Protein AF-Q1ASI1-F1 (afdb_monomer_lite)

Organism: Rubrobacter xylanophilus (strain DSM 9941 / JCM 11954 / NBRC 16129 / PRD-1) (NCBI:txid266117)

pLDDT: mean 95.16, std 8.86, range [39.97, 98.56]

Radius of gyration: 14.05 Å; chains: 1; bounding box: 28×22×42 Å

Foldseek 3Di:
DAFDPCLVVLLVLLLVLLVVLVVCLVDPVSLPPPVNLVVSQVSNVCSQVPSVVVNVVCVVVVRHDPVSNVSNLVSLVSLVVSVVSCVVSVHDHRPDDSDDDD

Secondary structure (DSSP, 8-state):
---STTHHHHHHHHHHHHHHHHHHHH-TTGGG-HHHHHHHHHHHHHIIIIIIHHHHHHHHTT-S-HHHHHHHHHHHHHHHHHHHHHHHTTPPPPSS--SPP-

Structure (mmCIF, N/CA/C/O backbone):
data_AF-Q1ASI1-F1
#
_entry.id   AF-Q1ASI1-F1
#
loop_
_atom_site.group_PDB
_atom_site.id
_atom_site.type_symbol
_atom_site.label_atom_id
_atom_site.label_alt_id
_atom_site.label_comp_id
_atom_site.label_asym_id
_atom_site.label_entity_id
_atom_site.label_seq_id
_atom_site.pdbx_PDB_ins_code
_atom_site.Cartn_x
_atom_site.Cartn_y
_atom_site.Cartn_z
_atom_site.occupancy
_atom_site.B_iso_or_equiv
_atom_site.auth_seq_id
_atom_site.auth_comp_id
_atom_site.auth_asym_id
_atom_site.auth_atom_id
_atom_site.pdbx_PDB_model_num
ATOM 1 N N . MET A 1 1 ? 15.393 -6.267 -21.512 1.00 59.12 1 MET A N 1
ATOM 2 C CA . MET A 1 1 ? 15.139 -4.810 -21.529 1.0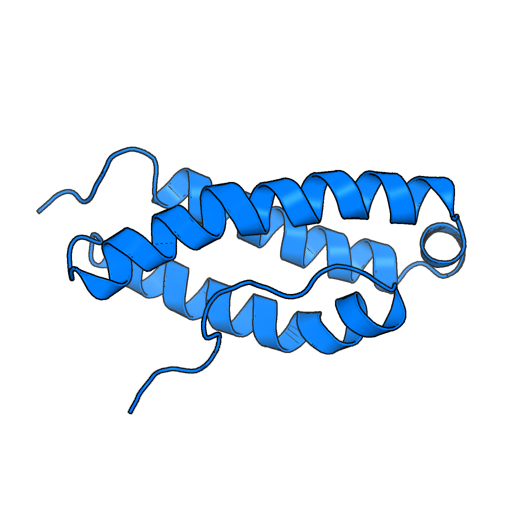0 59.12 1 MET A CA 1
ATOM 3 C C . MET A 1 1 ? 15.037 -4.351 -20.086 1.00 59.12 1 MET A C 1
ATOM 5 O O . MET A 1 1 ? 14.425 -5.066 -19.306 1.00 59.12 1 MET A O 1
ATOM 9 N N . SER A 1 2 ? 15.676 -3.241 -19.715 1.00 79.81 2 SER A N 1
ATOM 10 C CA . SER A 1 2 ? 15.485 -2.652 -18.383 1.00 79.81 2 SER A CA 1
ATOM 11 C C . SER A 1 2 ? 14.194 -1.838 -18.407 1.00 79.81 2 SER A C 1
ATOM 13 O O . SER A 1 2 ? 14.024 -1.031 -19.319 1.00 79.81 2 SER A O 1
ATOM 15 N N . GLY A 1 3 ? 13.295 -2.066 -17.450 1.00 86.31 3 GLY A N 1
ATOM 16 C CA . GLY A 1 3 ? 12.060 -1.292 -17.313 1.00 86.31 3 GLY A CA 1
ATOM 17 C C . GLY A 1 3 ? 12.319 0.159 -16.870 1.00 86.31 3 GLY A C 1
ATOM 18 O O . GLY A 1 3 ? 13.476 0.550 -16.664 1.00 86.31 3 GLY A O 1
ATOM 19 N N . PRO A 1 4 ? 11.257 0.969 -16.705 1.00 94.00 4 PRO A N 1
ATOM 20 C CA . PRO A 1 4 ? 11.356 2.340 -16.224 1.00 94.00 4 PRO A CA 1
ATOM 21 C C . PRO A 1 4 ? 12.104 2.439 -14.884 1.00 94.00 4 PRO A C 1
ATOM 23 O O . PRO A 1 4 ? 11.963 1.577 -14.011 1.00 94.00 4 PRO A O 1
ATOM 26 N N . PRO A 1 5 ? 12.881 3.511 -14.663 1.00 94.31 5 PRO A N 1
ATOM 27 C CA . PRO A 1 5 ? 13.661 3.652 -13.444 1.00 94.31 5 PRO A CA 1
ATOM 28 C C . PRO A 1 5 ? 12.773 3.792 -12.199 1.00 94.31 5 PRO A C 1
ATOM 30 O O . PRO A 1 5 ? 11.819 4.575 -12.143 1.00 94.31 5 PRO A O 1
ATOM 33 N N . GLY A 1 6 ? 13.150 3.070 -11.144 1.00 96.38 6 GLY A N 1
ATOM 34 C CA . GLY A 1 6 ? 12.528 3.179 -9.825 1.00 96.38 6 GLY A CA 1
ATOM 35 C C . GLY A 1 6 ? 11.252 2.359 -9.627 1.00 96.38 6 GLY A C 1
ATOM 36 O O . GLY A 1 6 ? 10.676 2.456 -8.548 1.00 96.38 6 GLY A O 1
ATOM 37 N N . ILE A 1 7 ? 10.827 1.539 -10.594 1.00 97.75 7 ILE A N 1
ATOM 38 C CA . ILE A 1 7 ? 9.643 0.679 -10.430 1.00 97.75 7 ILE A CA 1
ATOM 39 C C . ILE A 1 7 ? 9.812 -0.308 -9.278 1.00 97.75 7 ILE A C 1
ATOM 41 O O . ILE A 1 7 ? 8.960 -0.346 -8.392 1.00 97.75 7 ILE A O 1
ATOM 45 N N . ALA A 1 8 ? 10.941 -1.016 -9.213 1.00 97.62 8 ALA A N 1
ATOM 46 C CA . ALA A 1 8 ? 11.244 -1.906 -8.094 1.00 97.62 8 ALA A CA 1
ATOM 47 C C . ALA A 1 8 ? 11.101 -1.204 -6.727 1.00 97.62 8 ALA A C 1
ATOM 49 O O . ALA A 1 8 ? 10.569 -1.770 -5.772 1.00 97.62 8 ALA A O 1
ATOM 50 N N . ARG A 1 9 ? 11.526 0.066 -6.636 1.00 98.12 9 ARG A N 1
ATOM 51 C CA . ARG A 1 9 ? 11.395 0.873 -5.414 1.00 98.12 9 ARG A CA 1
ATOM 52 C C . ARG A 1 9 ? 9.940 1.222 -5.117 1.00 98.12 9 ARG A C 1
ATOM 54 O O . ARG A 1 9 ? 9.537 1.150 -3.961 1.00 98.12 9 ARG A O 1
ATOM 61 N N . ASP A 1 10 ? 9.167 1.606 -6.126 1.00 98.50 10 ASP A N 1
ATOM 62 C CA . ASP A 1 10 ? 7.746 1.911 -5.961 1.00 98.50 10 ASP A CA 1
ATOM 63 C C . ASP A 1 10 ? 6.976 0.677 -5.462 1.00 98.50 10 ASP A C 1
ATOM 65 O O . ASP A 1 10 ? 6.237 0.779 -4.483 1.00 98.50 10 ASP A O 1
ATOM 69 N N . ILE A 1 11 ? 7.219 -0.494 -6.065 1.00 98.56 11 ILE A N 1
ATOM 70 C CA . ILE A 1 11 ? 6.640 -1.778 -5.638 1.00 98.56 11 ILE A CA 1
ATOM 71 C C . ILE A 1 11 ? 7.022 -2.072 -4.183 1.00 98.56 11 ILE A C 1
ATOM 73 O O . ILE A 1 11 ? 6.153 -2.370 -3.363 1.00 98.56 11 ILE A O 1
ATOM 77 N N . ALA A 1 12 ? 8.305 -1.935 -3.833 1.00 98.44 12 ALA A N 1
ATOM 78 C CA . ALA A 1 12 ? 8.788 -2.195 -2.480 1.00 98.44 12 ALA A CA 1
ATOM 79 C C . ALA A 1 12 ? 8.159 -1.264 -1.429 1.00 98.44 12 ALA A C 1
ATOM 81 O O . ALA A 1 12 ? 7.829 -1.719 -0.333 1.00 98.44 12 ALA A O 1
ATOM 82 N N . LEU A 1 13 ? 7.962 0.020 -1.751 1.00 98.56 13 LEU A N 1
ATOM 83 C CA . LEU A 1 13 ? 7.334 0.989 -0.848 1.00 98.56 13 LEU A CA 1
ATOM 84 C C . LEU A 1 13 ? 5.858 0.666 -0.600 1.00 98.56 13 LEU A C 1
ATOM 86 O O . LEU A 1 13 ? 5.414 0.677 0.547 1.00 98.56 13 LEU A O 1
ATOM 90 N N . VAL A 1 14 ? 5.103 0.339 -1.652 1.00 98.56 14 VAL A N 1
ATOM 91 C CA . VAL A 1 14 ? 3.690 -0.044 -1.508 1.00 98.56 14 VAL A CA 1
ATOM 92 C C . VAL A 1 14 ? 3.572 -1.373 -0.750 1.00 98.56 14 VAL A C 1
ATOM 94 O O . VAL A 1 14 ? 2.745 -1.493 0.151 1.00 98.56 14 VAL A O 1
ATOM 97 N N . GLY A 1 15 ? 4.441 -2.347 -1.037 1.00 98.44 15 GLY A N 1
ATOM 98 C CA . GLY A 1 15 ? 4.477 -3.623 -0.316 1.00 98.44 15 GLY A CA 1
ATOM 99 C C . GLY A 1 15 ? 4.886 -3.485 1.154 1.00 98.44 15 GLY A C 1
ATOM 100 O O . GLY A 1 15 ? 4.393 -4.214 2.012 1.00 98.44 15 GLY A O 1
ATOM 101 N N . ALA A 1 16 ? 5.760 -2.533 1.488 1.00 98.50 16 ALA A N 1
ATOM 102 C CA . ALA A 1 16 ? 6.060 -2.202 2.881 1.00 98.50 16 ALA A CA 1
ATOM 103 C C . ALA A 1 16 ? 4.825 -1.651 3.605 1.00 98.50 16 ALA A C 1
ATOM 105 O O . ALA A 1 16 ? 4.502 -2.132 4.687 1.00 98.50 16 ALA A O 1
ATOM 106 N N . ALA A 1 17 ? 4.083 -0.735 2.979 1.00 98.38 17 ALA A N 1
ATOM 107 C CA . ALA A 1 17 ? 2.849 -0.212 3.561 1.00 98.38 17 ALA A CA 1
ATOM 108 C C . ALA A 1 17 ? 1.759 -1.290 3.707 1.00 98.38 17 ALA A C 1
ATOM 110 O O . ALA A 1 17 ? 1.037 -1.300 4.696 1.00 98.38 17 ALA A O 1
ATOM 111 N N . ALA A 1 18 ? 1.661 -2.246 2.776 1.00 98.19 18 ALA A N 1
ATOM 112 C CA . ALA A 1 18 ? 0.731 -3.373 2.904 1.00 98.19 18 ALA A CA 1
ATOM 113 C C . ALA A 1 18 ? 1.075 -4.298 4.087 1.00 98.19 18 ALA A C 1
ATOM 115 O O . ALA A 1 18 ? 0.182 -4.872 4.710 1.00 98.19 18 ALA A O 1
ATOM 116 N N . ARG A 1 19 ? 2.362 -4.457 4.418 1.00 98.19 19 ARG A N 1
ATOM 117 C CA . ARG A 1 19 ? 2.801 -5.180 5.624 1.00 98.19 19 ARG A CA 1
ATOM 118 C C . ARG A 1 19 ? 2.523 -4.378 6.891 1.00 98.19 19 ARG A C 1
ATOM 120 O O . ARG A 1 19 ? 1.923 -4.921 7.811 1.00 98.19 19 ARG A O 1
ATOM 127 N N . GLU A 1 20 ? 2.842 -3.089 6.887 1.00 98.19 20 GLU A N 1
ATOM 128 C CA . GLU A 1 20 ? 2.545 -2.178 7.998 1.00 98.19 20 GLU A CA 1
ATOM 129 C C . GLU A 1 20 ? 1.039 -2.122 8.307 1.00 98.19 20 GLU A C 1
ATOM 131 O O . GLU A 1 20 ? 0.654 -2.137 9.471 1.00 98.19 20 GLU A O 1
ATOM 136 N N . LEU A 1 21 ? 0.171 -2.163 7.289 1.00 98.50 21 LEU A N 1
ATOM 137 C CA . LEU A 1 21 ? -1.278 -2.280 7.477 1.00 98.50 21 LEU A CA 1
ATOM 138 C C . LEU A 1 21 ? -1.651 -3.541 8.269 1.00 98.50 21 LEU A C 1
ATOM 140 O O . LEU A 1 21 ? -2.488 -3.478 9.166 1.00 98.50 21 LEU A O 1
ATOM 144 N N . ARG A 1 22 ? -1.042 -4.691 7.956 1.00 98.00 22 ARG A N 1
ATOM 145 C CA . ARG A 1 22 ? -1.308 -5.942 8.684 1.00 98.00 22 ARG A CA 1
ATOM 146 C C . ARG A 1 22 ? -0.850 -5.843 10.139 1.00 98.00 22 ARG A C 1
ATOM 148 O O . ARG A 1 22 ? -1.574 -6.292 11.020 1.00 98.00 22 ARG A O 1
ATOM 155 N N . GLU A 1 23 ? 0.304 -5.231 10.383 1.00 97.94 23 GLU A N 1
ATOM 156 C CA . GLU A 1 23 ? 0.843 -5.008 11.730 1.00 97.94 23 GLU A CA 1
ATOM 157 C C . GLU A 1 23 ? -0.039 -4.053 12.543 1.00 97.94 23 GLU A C 1
ATOM 159 O O . GLU A 1 23 ? -0.445 -4.390 13.653 1.00 97.94 23 GLU A O 1
ATOM 164 N N . LEU A 1 24 ? -0.412 -2.905 11.966 1.00 98.00 24 LEU A N 1
ATOM 165 C CA . LEU A 1 24 ? -1.323 -1.938 12.581 1.00 98.00 24 LEU A CA 1
ATOM 166 C C . LEU A 1 24 ? -2.670 -2.586 12.914 1.00 98.00 24 LEU A C 1
ATOM 168 O O . LEU A 1 24 ? -3.203 -2.406 14.003 1.00 98.00 24 LEU A O 1
ATOM 172 N N . ALA A 1 25 ? -3.213 -3.374 11.988 1.00 97.25 25 ALA A N 1
ATOM 173 C CA . ALA A 1 25 ? -4.487 -4.056 12.153 1.00 97.25 25 ALA A CA 1
ATOM 174 C C . ALA A 1 25 ? -4.452 -5.177 13.209 1.00 97.25 25 ALA A C 1
ATOM 176 O O . ALA A 1 25 ? -5.500 -5.484 13.786 1.00 97.25 25 ALA A O 1
ATOM 177 N N . ALA A 1 26 ? -3.296 -5.809 13.427 1.00 97.44 26 ALA A N 1
ATOM 178 C CA . ALA A 1 26 ? -3.115 -6.885 14.400 1.00 97.44 26 ALA A CA 1
ATOM 179 C C . ALA A 1 26 ? -2.962 -6.375 15.841 1.00 97.44 2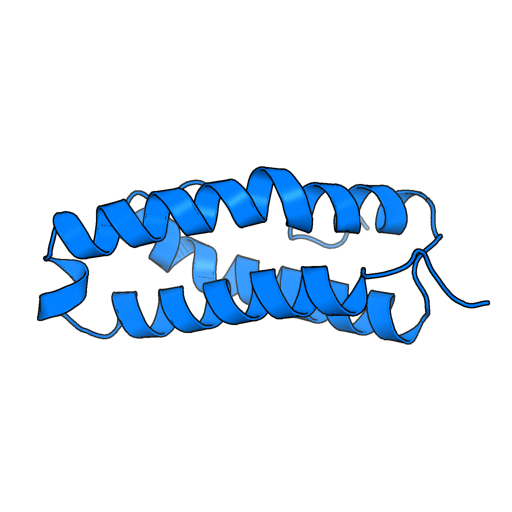6 ALA A C 1
ATOM 181 O O . ALA A 1 26 ? -3.205 -7.139 16.774 1.00 97.44 26 ALA A O 1
ATOM 182 N N . ASP A 1 27 ? -2.595 -5.106 16.026 1.00 98.00 27 ASP A N 1
ATOM 183 C CA . ASP A 1 27 ? -2.435 -4.476 17.334 1.00 98.00 27 ASP A CA 1
ATOM 184 C C . ASP A 1 27 ? -3.735 -3.757 17.766 1.00 98.00 27 ASP A C 1
ATOM 186 O O . ASP A 1 27 ? -4.135 -2.764 17.145 1.00 98.00 27 ASP A O 1
ATOM 190 N N . PRO A 1 28 ? -4.439 -4.226 18.816 1.00 95.94 28 PRO A N 1
ATOM 191 C CA . PRO A 1 28 ? -5.698 -3.625 19.255 1.00 95.94 28 PRO A CA 1
ATOM 192 C C . PRO A 1 28 ? -5.571 -2.203 19.804 1.00 95.94 28 PRO A C 1
ATOM 194 O O . PRO A 1 28 ? -6.541 -1.451 19.728 1.00 95.94 28 PRO A O 1
ATOM 197 N N . GLU A 1 29 ? -4.424 -1.836 20.370 1.00 97.00 29 GLU A N 1
ATOM 198 C CA . GLU A 1 29 ? -4.223 -0.500 20.932 1.00 97.00 29 GLU A CA 1
ATOM 199 C C . GLU A 1 29 ? -3.941 0.490 19.806 1.00 97.00 29 GLU A C 1
ATOM 201 O O . GLU A 1 29 ? -4.613 1.517 19.686 1.00 97.00 29 GLU A O 1
ATOM 206 N N . ARG A 1 30 ? -3.040 0.122 18.891 1.00 97.12 30 ARG A N 1
ATOM 207 C CA . ARG A 1 30 ? -2.690 0.971 17.746 1.00 97.12 30 ARG A CA 1
ATOM 208 C C . ARG A 1 30 ? -3.841 1.111 16.753 1.00 97.12 30 ARG A C 1
ATOM 210 O O . ARG A 1 30 ? -4.115 2.208 16.281 1.00 97.12 30 ARG A O 1
ATOM 217 N N . SER A 1 31 ? -4.583 0.035 16.476 1.00 95.31 31 SER A N 1
ATOM 218 C CA . SER A 1 31 ? -5.744 0.089 15.567 1.00 95.31 31 SER A CA 1
ATOM 219 C C . SER A 1 31 ? -6.929 0.902 16.099 1.00 95.31 31 SER A C 1
ATOM 221 O O . SER A 1 31 ? -7.792 1.292 15.313 1.00 95.31 31 SER A O 1
ATOM 223 N N . ARG A 1 32 ? -6.993 1.163 17.412 1.00 96.62 32 ARG A N 1
ATOM 224 C CA . ARG A 1 32 ? -7.982 2.069 18.025 1.00 96.62 32 ARG A CA 1
ATOM 225 C C . ARG A 1 32 ? -7.458 3.496 18.186 1.00 96.62 32 ARG A C 1
ATOM 227 O O . ARG A 1 32 ? -8.253 4.397 18.454 1.00 96.62 32 ARG A O 1
ATOM 234 N N . SER A 1 33 ? -6.154 3.709 18.018 1.00 97.44 33 SER A N 1
ATOM 235 C CA . SER A 1 33 ? -5.549 5.036 18.034 1.00 97.44 33 SER A CA 1
ATOM 236 C C . SER A 1 33 ? -5.934 5.799 16.769 1.00 97.44 33 SER A C 1
ATOM 238 O O . SER A 1 33 ? -5.458 5.510 15.671 1.00 97.44 33 SER A O 1
ATOM 240 N N . GLY A 1 34 ? -6.811 6.794 16.921 1.00 95.94 34 GLY A N 1
ATOM 241 C CA . GLY A 1 34 ? -7.244 7.638 15.805 1.00 95.94 34 GLY A CA 1
ATOM 242 C C . GLY A 1 34 ? -6.087 8.390 15.143 1.00 95.94 34 GLY A C 1
ATOM 243 O O . GLY A 1 34 ? -6.097 8.552 13.928 1.00 95.94 34 GLY A O 1
ATOM 244 N N . GLU A 1 35 ? -5.077 8.794 15.919 1.00 97.62 35 GLU A N 1
ATOM 245 C CA . GLU A 1 35 ? -3.870 9.463 15.419 1.00 97.62 35 GLU A CA 1
ATOM 246 C C . GLU A 1 35 ? -3.026 8.522 14.550 1.00 97.62 35 GLU A C 1
ATOM 248 O O . GLU A 1 35 ? -2.746 8.843 13.397 1.00 97.62 35 GLU A O 1
ATOM 253 N N . GLU A 1 36 ? -2.705 7.318 15.038 1.00 98.00 36 GLU A N 1
ATOM 254 C CA . GLU A 1 36 ? -1.890 6.368 14.266 1.00 98.00 36 GLU A CA 1
ATOM 255 C C . GLU A 1 36 ? -2.592 5.896 12.989 1.00 98.00 36 GLU A C 1
ATOM 257 O O . GLU A 1 36 ? -1.967 5.796 11.929 1.00 98.00 36 GLU A O 1
ATOM 262 N N . VAL A 1 37 ? -3.900 5.626 13.067 1.00 98.12 37 VAL A N 1
ATOM 263 C CA . VAL A 1 37 ? -4.697 5.243 11.893 1.00 98.12 37 VAL A CA 1
ATOM 264 C C . VAL A 1 37 ? -4.756 6.392 10.886 1.00 98.12 37 VAL A C 1
ATOM 266 O O . VAL A 1 37 ? -4.605 6.158 9.684 1.00 98.12 37 VAL A O 1
ATOM 269 N N . TYR A 1 38 ? -4.927 7.632 11.349 1.00 97.88 38 TYR A N 1
ATOM 270 C CA . TYR A 1 38 ? -4.961 8.809 10.484 1.00 97.88 38 TYR A CA 1
ATOM 271 C C . TYR A 1 38 ? -3.622 9.041 9.773 1.00 97.88 38 TYR A C 1
ATOM 273 O O . TYR A 1 38 ? -3.599 9.171 8.544 1.00 97.88 38 TYR A O 1
ATOM 281 N N . ASP A 1 39 ? -2.510 8.999 10.506 1.00 98.12 39 ASP A N 1
ATOM 282 C CA . ASP A 1 39 ? -1.162 9.160 9.956 1.00 98.12 39 ASP A CA 1
ATOM 283 C C . ASP A 1 39 ? -0.822 8.067 8.941 1.00 98.12 39 ASP A C 1
ATOM 285 O O . ASP A 1 39 ? -0.247 8.330 7.875 1.00 98.12 39 ASP A O 1
ATOM 289 N N . PHE A 1 40 ? -1.211 6.824 9.238 1.00 98.50 40 PHE A N 1
ATOM 290 C CA . PHE A 1 40 ? -1.093 5.736 8.279 1.00 98.50 40 PHE A CA 1
ATOM 291 C C . PHE A 1 40 ? -1.955 5.994 7.038 1.00 98.50 40 PHE A C 1
ATOM 293 O O . PHE A 1 40 ? -1.468 5.813 5.921 1.00 98.50 40 PHE A O 1
ATOM 300 N N . SER A 1 41 ? -3.191 6.482 7.196 1.00 98.19 41 SER A N 1
ATOM 301 C CA . SER A 1 41 ? -4.103 6.748 6.074 1.00 98.19 41 SER A CA 1
ATOM 302 C C . SER A 1 41 ? -3.535 7.750 5.062 1.00 98.19 41 SER A C 1
ATOM 304 O O . SER A 1 41 ? -3.651 7.529 3.853 1.00 98.19 41 SER A O 1
ATOM 306 N N . ILE A 1 42 ? -2.849 8.802 5.528 1.00 98.00 42 ILE A N 1
ATOM 307 C CA . ILE A 1 42 ? -2.221 9.814 4.665 1.00 98.00 42 ILE A CA 1
ATOM 308 C C . ILE A 1 42 ? -1.114 9.177 3.822 1.00 98.00 42 ILE A C 1
ATOM 310 O O . ILE A 1 42 ? -1.059 9.353 2.596 1.00 98.00 42 ILE A O 1
ATOM 314 N N . ARG A 1 43 ? -0.223 8.414 4.469 1.00 97.69 43 ARG A N 1
ATOM 315 C CA . ARG A 1 43 ? 0.886 7.733 3.784 1.00 97.69 43 ARG A CA 1
ATOM 316 C C . ARG A 1 43 ? 0.370 6.677 2.814 1.00 97.69 43 ARG A C 1
ATOM 318 O O . ARG A 1 43 ? 0.829 6.618 1.673 1.00 97.69 43 ARG A O 1
ATOM 325 N N . TRP A 1 44 ? -0.614 5.895 3.244 1.00 98.31 44 TRP A N 1
ATOM 326 C CA . TRP A 1 44 ? -1.290 4.886 2.440 1.00 98.31 44 TRP A CA 1
ATOM 327 C C . TRP A 1 44 ? -1.897 5.495 1.172 1.00 98.31 44 TRP A C 1
ATOM 329 O O . TRP A 1 44 ? -1.546 5.085 0.066 1.00 98.31 44 TRP A O 1
ATOM 339 N N . GLY A 1 45 ? -2.711 6.546 1.307 1.00 97.69 45 GLY A N 1
ATOM 340 C CA . GLY A 1 45 ? -3.308 7.251 0.171 1.00 97.69 45 GLY A CA 1
ATOM 341 C C . GLY A 1 45 ? -2.263 7.807 -0.801 1.00 97.69 45 GLY A C 1
ATOM 342 O O . GLY A 1 45 ? -2.394 7.639 -2.013 1.00 97.69 45 GLY A O 1
ATOM 343 N N . THR A 1 46 ? -1.177 8.387 -0.281 1.00 98.06 46 THR A N 1
ATOM 344 C CA . THR A 1 46 ? -0.067 8.912 -1.098 1.00 98.06 46 THR A CA 1
ATOM 345 C C . THR A 1 46 ? 0.613 7.814 -1.920 1.00 98.06 46 THR A C 1
ATOM 347 O O . THR A 1 46 ? 0.902 7.997 -3.107 1.00 98.06 46 THR A O 1
ATOM 350 N N . LEU A 1 47 ? 0.863 6.651 -1.314 1.00 98.44 47 LEU A N 1
ATOM 351 C CA . LEU A 1 47 ? 1.479 5.515 -1.999 1.00 98.44 47 LEU A CA 1
ATOM 352 C C . LEU A 1 47 ? 0.553 4.927 -3.066 1.00 98.44 47 LEU A C 1
ATOM 354 O O . LEU A 1 47 ? 1.017 4.637 -4.171 1.00 98.44 47 LEU A O 1
ATOM 358 N N . LEU A 1 48 ? -0.742 4.803 -2.772 1.00 98.06 48 LEU A N 1
ATOM 359 C CA . LEU A 1 48 ? -1.725 4.274 -3.713 1.00 98.06 48 LEU A CA 1
ATOM 360 C C . LEU A 1 48 ? -1.949 5.204 -4.914 1.00 98.06 48 LEU A C 1
ATOM 362 O O . LEU A 1 48 ? -1.904 4.756 -6.058 1.00 98.06 48 LEU A O 1
ATOM 366 N N . MET A 1 49 ? -2.156 6.498 -4.672 1.00 97.00 49 MET A N 1
ATOM 367 C CA . MET A 1 49 ? -2.447 7.462 -5.738 1.00 97.00 49 MET A CA 1
ATOM 368 C C . MET A 1 49 ? -1.204 7.866 -6.535 1.00 97.00 49 MET A C 1
ATOM 370 O O . MET A 1 49 ? -1.318 8.245 -7.691 1.00 97.00 49 MET A O 1
ATOM 374 N N . GLY A 1 50 ? -0.010 7.781 -5.946 1.00 96.69 50 GLY A N 1
ATOM 375 C CA . GLY A 1 50 ? 1.232 8.116 -6.640 1.00 96.69 50 GLY A CA 1
ATOM 376 C C . GLY A 1 50 ? 1.939 6.893 -7.214 1.00 96.69 50 GLY A C 1
ATOM 377 O O . GLY A 1 50 ? 2.099 6.740 -8.424 1.00 96.69 50 GLY A O 1
ATOM 378 N N . ARG A 1 51 ? 2.429 6.027 -6.325 1.00 97.81 51 ARG A N 1
ATOM 379 C CA . ARG A 1 51 ? 3.368 4.956 -6.686 1.00 97.81 51 ARG A CA 1
ATOM 380 C C . ARG A 1 51 ? 2.657 3.792 -7.352 1.00 97.81 51 ARG A C 1
ATOM 382 O O . ARG A 1 51 ? 3.075 3.374 -8.426 1.00 97.81 51 ARG A O 1
ATOM 389 N N . LEU A 1 52 ? 1.558 3.320 -6.769 1.00 98.25 52 LEU A N 1
ATOM 390 C CA . LEU A 1 52 ? 0.816 2.191 -7.321 1.00 98.25 52 LEU A CA 1
ATOM 391 C C . LEU A 1 52 ? 0.222 2.512 -8.701 1.00 98.25 52 LEU A C 1
ATOM 393 O O . LEU A 1 52 ? 0.369 1.704 -9.615 1.00 98.25 52 LEU A O 1
ATOM 397 N N . GLN A 1 53 ? -0.366 3.700 -8.885 1.00 97.62 53 GLN A N 1
ATOM 398 C CA . GLN A 1 53 ? -0.852 4.137 -10.201 1.00 97.62 53 GLN A CA 1
ATOM 399 C C . GLN A 1 53 ? 0.263 4.206 -11.249 1.00 97.62 53 GLN A C 1
ATOM 401 O O . GLN A 1 53 ? 0.052 3.817 -12.397 1.00 97.62 53 GLN A O 1
ATOM 406 N N . ARG A 1 54 ? 1.463 4.661 -10.866 1.00 97.69 54 ARG A N 1
ATOM 407 C CA . ARG A 1 54 ? 2.614 4.681 -11.774 1.00 97.69 54 ARG A CA 1
ATOM 408 C C . ARG A 1 54 ? 3.034 3.272 -12.191 1.00 97.69 54 ARG A C 1
ATOM 410 O O . ARG A 1 54 ? 3.308 3.061 -13.366 1.00 97.69 54 ARG A O 1
ATOM 417 N N . VAL A 1 55 ? 3.081 2.317 -11.260 1.00 98.19 55 VAL A N 1
ATOM 418 C CA . VAL A 1 55 ? 3.417 0.920 -11.589 1.00 98.19 55 VAL A CA 1
ATOM 419 C C . VAL A 1 55 ? 2.364 0.318 -12.524 1.00 98.19 55 VAL A C 1
ATOM 421 O O . VAL A 1 55 ? 2.731 -0.251 -13.549 1.00 98.19 55 VAL A O 1
ATOM 424 N N . GLU A 1 56 ? 1.075 0.528 -12.241 1.00 98.00 56 GLU A N 1
ATOM 425 C CA . GLU A 1 56 ? -0.019 0.065 -13.108 1.00 98.00 56 GLU A CA 1
ATOM 426 C C . GLU A 1 56 ? 0.056 0.678 -14.514 1.00 98.00 56 GLU A C 1
ATOM 428 O O . GLU A 1 56 ? -0.139 -0.018 -15.508 1.00 98.00 56 GLU A O 1
ATOM 433 N N . HIS A 1 57 ? 0.393 1.968 -14.624 1.00 97.31 57 HIS A N 1
ATOM 434 C CA . HIS A 1 57 ? 0.568 2.636 -15.914 1.00 97.31 57 HIS A CA 1
ATOM 435 C C . HIS A 1 57 ? 1.579 1.906 -16.808 1.00 97.31 57 HIS A C 1
ATOM 437 O O . HIS A 1 57 ? 1.304 1.674 -17.985 1.00 97.31 57 HIS A O 1
ATOM 443 N N . TYR A 1 58 ? 2.728 1.516 -16.255 1.00 97.50 58 TYR A N 1
ATOM 444 C CA . TYR A 1 58 ? 3.764 0.807 -17.007 1.00 97.50 58 TYR A CA 1
ATOM 445 C C . TYR A 1 58 ? 3.447 -0.678 -17.221 1.00 97.50 58 TYR A C 1
ATOM 447 O O . TYR A 1 58 ? 3.767 -1.213 -18.283 1.00 97.50 58 TYR A O 1
ATOM 455 N N . HIS A 1 59 ? 2.766 -1.323 -16.268 1.00 96.62 59 HIS A N 1
ATOM 456 C CA . HIS A 1 59 ? 2.239 -2.682 -16.422 1.00 96.62 59 HIS A CA 1
ATOM 457 C C . HIS A 1 59 ? 1.308 -2.781 -17.638 1.00 96.62 59 HIS A C 1
ATOM 459 O O . HIS A 1 59 ? 1.557 -3.579 -18.539 1.00 96.62 59 HIS A O 1
ATOM 465 N N . ARG A 1 60 ? 0.300 -1.901 -17.750 1.00 96.06 60 ARG A N 1
ATOM 466 C CA . ARG A 1 60 ? -0.655 -1.922 -18.879 1.00 96.06 60 ARG A CA 1
ATOM 467 C C . ARG A 1 60 ? -0.010 -1.656 -20.241 1.00 96.06 60 ARG A C 1
ATOM 469 O O . ARG A 1 60 ? -0.600 -1.968 -21.270 1.00 96.06 60 ARG A O 1
ATOM 476 N N . ARG A 1 61 ? 1.187 -1.068 -20.257 1.00 96.25 61 ARG A N 1
ATOM 477 C CA . ARG A 1 61 ? 1.973 -0.797 -21.469 1.00 96.25 61 ARG A CA 1
ATOM 478 C C . ARG A 1 61 ? 2.952 -1.923 -21.814 1.00 96.25 61 ARG A C 1
ATOM 480 O O . ARG A 1 61 ? 3.614 -1.835 -22.841 1.00 96.25 61 ARG A O 1
ATOM 487 N N . GLY A 1 62 ? 3.063 -2.955 -20.974 1.00 96.38 62 GLY A N 1
ATOM 488 C CA . GLY A 1 62 ? 4.053 -4.022 -21.140 1.00 96.38 62 GLY A CA 1
ATOM 489 C C . GLY A 1 62 ? 5.495 -3.531 -20.982 1.00 96.38 62 GLY A C 1
ATOM 490 O O . GLY A 1 62 ? 6.410 -4.110 -21.561 1.00 96.38 62 GLY A O 1
ATOM 491 N N . GLU A 1 63 ? 5.705 -2.440 -20.238 1.00 96.94 63 GLU A N 1
ATOM 492 C CA . GLU A 1 63 ? 7.013 -1.784 -20.099 1.00 96.94 63 GLU A CA 1
ATOM 493 C C . GLU A 1 63 ? 7.771 -2.226 -18.835 1.00 96.94 63 GLU A C 1
ATOM 495 O O . GLU A 1 63 ? 8.912 -1.814 -18.624 1.00 96.94 63 GLU A O 1
ATOM 500 N N . LEU A 1 64 ? 7.176 -3.075 -17.992 1.00 96.69 64 LEU A N 1
ATOM 501 C CA . LEU A 1 64 ? 7.858 -3.613 -16.816 1.00 96.69 64 LEU A CA 1
ATOM 502 C C . LEU A 1 64 ? 8.958 -4.607 -17.197 1.00 96.69 64 LEU A C 1
ATOM 504 O O . LEU A 1 64 ? 8.822 -5.408 -18.122 1.00 96.69 64 LEU A O 1
ATOM 508 N N . ALA A 1 65 ? 10.058 -4.581 -16.440 1.00 95.88 65 ALA A N 1
ATOM 509 C CA . ALA A 1 65 ? 11.028 -5.664 -16.498 1.00 95.88 65 ALA A CA 1
ATOM 510 C C . ALA A 1 65 ? 10.373 -6.969 -15.999 1.00 95.88 65 ALA A C 1
ATOM 512 O O . ALA A 1 65 ? 9.511 -6.908 -15.119 1.00 95.88 65 ALA A O 1
ATOM 513 N N . PRO A 1 66 ? 10.788 -8.153 -16.484 1.00 95.56 66 PRO A N 1
ATOM 514 C CA . PRO A 1 66 ? 10.193 -9.423 -16.061 1.00 95.56 66 PRO A CA 1
ATOM 515 C C . PRO A 1 66 ? 10.191 -9.639 -14.538 1.00 95.56 66 PRO A C 1
ATOM 517 O O . PRO A 1 66 ? 9.274 -10.250 -13.992 1.00 95.56 66 PRO A O 1
ATOM 520 N N . GLU A 1 67 ? 11.215 -9.154 -13.841 1.00 96.25 67 GLU A N 1
ATOM 521 C CA . GLU A 1 67 ? 11.336 -9.214 -12.383 1.00 96.25 67 GLU A CA 1
ATOM 522 C C . GLU A 1 67 ? 10.298 -8.319 -11.697 1.00 96.25 67 GLU A C 1
ATOM 524 O O . GLU A 1 67 ? 9.634 -8.762 -10.758 1.00 96.25 67 GLU A O 1
ATOM 529 N N . ASP A 1 68 ? 10.129 -7.094 -12.200 1.00 97.50 68 ASP A N 1
ATOM 530 C CA . ASP A 1 68 ? 9.157 -6.123 -11.693 1.00 97.50 68 ASP A CA 1
ATOM 531 C C . ASP A 1 68 ? 7.722 -6.582 -11.964 1.00 97.50 68 ASP A C 1
ATOM 533 O O . ASP A 1 68 ? 6.857 -6.416 -11.112 1.00 97.50 68 ASP A O 1
ATOM 537 N N . GLU A 1 69 ? 7.472 -7.227 -13.104 1.00 97.25 69 GLU A N 1
ATOM 538 C CA . GLU A 1 69 ? 6.182 -7.829 -13.452 1.00 97.25 69 GLU A CA 1
ATOM 539 C C . GLU A 1 69 ? 5.779 -8.903 -12.427 1.00 97.25 69 GLU A C 1
ATOM 541 O O . GLU A 1 69 ? 4.681 -8.874 -11.863 1.00 97.25 69 GLU A O 1
ATOM 546 N N . ARG A 1 70 ? 6.700 -9.827 -12.113 1.00 96.69 70 ARG A N 1
ATOM 547 C CA . ARG A 1 70 ? 6.473 -10.862 -11.089 1.00 96.69 70 ARG A CA 1
ATOM 548 C C . ARG A 1 70 ? 6.246 -10.244 -9.710 1.00 96.69 70 ARG A C 1
ATOM 550 O O . ARG A 1 70 ? 5.338 -10.666 -8.991 1.00 96.69 70 ARG A O 1
ATOM 557 N N . ALA A 1 71 ? 7.048 -9.243 -9.346 1.00 97.81 71 ALA A N 1
ATOM 558 C CA . ALA A 1 71 ? 6.915 -8.543 -8.074 1.00 97.81 71 ALA A CA 1
ATOM 559 C C . ALA A 1 71 ? 5.588 -7.772 -7.980 1.00 97.81 71 ALA A C 1
ATOM 561 O O . ALA A 1 71 ? 4.946 -7.772 -6.930 1.00 97.81 71 ALA A O 1
ATOM 562 N N . TYR A 1 72 ? 5.132 -7.169 -9.078 1.00 97.94 72 TYR A N 1
ATOM 563 C CA . TYR A 1 72 ? 3.885 -6.420 -9.112 1.00 97.94 72 TYR A CA 1
ATOM 564 C C . TYR A 1 72 ? 2.657 -7.325 -8.966 1.00 97.94 72 TYR A C 1
ATOM 566 O O . TYR A 1 72 ? 1.749 -7.012 -8.195 1.00 97.94 72 TYR A O 1
ATOM 574 N N . ARG A 1 73 ? 2.651 -8.499 -9.610 1.00 97.25 73 ARG A N 1
ATOM 575 C CA . ARG A 1 73 ? 1.589 -9.505 -9.416 1.00 97.25 73 ARG A CA 1
ATOM 576 C C . ARG A 1 73 ? 1.519 -10.000 -7.975 1.00 97.25 73 ARG A C 1
ATOM 578 O O . ARG A 1 73 ? 0.429 -10.114 -7.413 1.00 97.25 73 ARG A O 1
ATOM 585 N N . ALA A 1 74 ? 2.674 -10.243 -7.352 1.00 97.62 74 ALA A N 1
ATOM 586 C CA . ALA A 1 74 ? 2.735 -10.583 -5.933 1.00 97.62 74 ALA A CA 1
ATOM 587 C C . ALA A 1 74 ? 2.161 -9.453 -5.061 1.00 97.62 74 ALA A C 1
ATOM 589 O O . ALA A 1 74 ? 1.304 -9.714 -4.218 1.00 97.62 74 ALA A O 1
ATOM 590 N N . LEU A 1 75 ? 2.539 -8.199 -5.335 1.00 98.19 75 LEU A N 1
ATOM 591 C CA . LEU A 1 75 ? 2.012 -7.026 -4.637 1.00 98.19 75 LEU A CA 1
ATOM 592 C C . LEU A 1 75 ? 0.487 -6.895 -4.780 1.00 98.19 75 LEU A C 1
ATOM 594 O O . LEU A 1 75 ? -0.195 -6.661 -3.785 1.00 98.19 75 LEU A O 1
ATOM 598 N N . LYS A 1 76 ? -0.074 -7.070 -5.984 1.00 98.00 76 LYS A N 1
ATOM 599 C CA . LYS A 1 76 ? -1.533 -7.038 -6.202 1.00 98.00 76 LYS A CA 1
ATOM 600 C C . LYS A 1 76 ? -2.252 -8.079 -5.342 1.00 98.00 76 LYS A C 1
ATOM 602 O O . LYS A 1 76 ? -3.304 -7.788 -4.771 1.00 98.00 76 LYS A O 1
ATOM 607 N N . ARG A 1 77 ? -1.661 -9.269 -5.194 1.00 97.12 77 ARG A N 1
ATOM 608 C CA . ARG A 1 77 ? -2.195 -10.324 -4.327 1.00 97.12 77 ARG A CA 1
ATOM 609 C C . ARG A 1 77 ? -2.145 -9.935 -2.849 1.00 97.12 77 ARG A C 1
ATOM 611 O O . ARG A 1 77 ? -3.158 -10.061 -2.169 1.00 97.12 77 ARG A O 1
ATOM 618 N N . GLU A 1 78 ? -1.030 -9.376 -2.389 1.00 96.81 78 GLU A N 1
ATOM 619 C CA . GLU A 1 78 ? -0.901 -8.875 -1.017 1.00 96.81 78 GLU A CA 1
ATOM 620 C C . GLU A 1 78 ? -1.892 -7.748 -0.698 1.00 96.81 78 GLU A C 1
ATOM 622 O O . GLU A 1 78 ? -2.507 -7.748 0.367 1.00 96.81 78 GLU A O 1
ATOM 627 N N . LEU A 1 79 ? -2.080 -6.801 -1.621 1.00 97.81 79 LEU A N 1
ATOM 628 C CA . LEU A 1 79 ? -3.051 -5.717 -1.470 1.00 97.81 79 LEU A CA 1
ATOM 629 C C . LEU A 1 79 ? -4.485 -6.248 -1.402 1.00 97.81 79 LEU A C 1
ATOM 631 O O . LEU A 1 79 ? -5.277 -5.746 -0.607 1.00 97.81 79 LEU A O 1
ATOM 635 N N . ARG A 1 80 ? -4.818 -7.278 -2.193 1.00 96.75 80 ARG A N 1
ATOM 636 C CA . ARG A 1 80 ? -6.138 -7.923 -2.140 1.00 96.75 80 ARG A CA 1
ATOM 637 C C . ARG A 1 80 ? -6.386 -8.554 -0.772 1.00 96.75 80 ARG A C 1
ATOM 639 O O . AR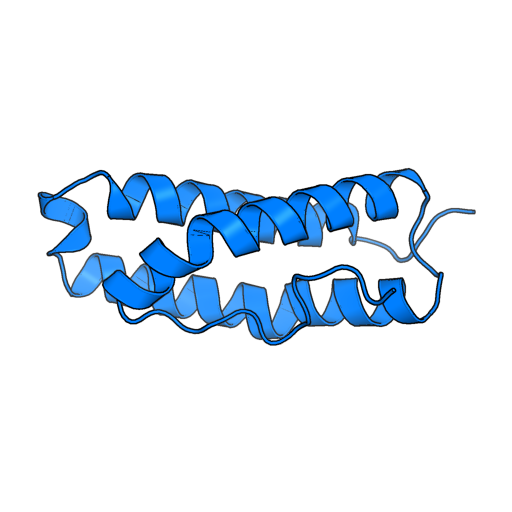G A 1 80 ? -7.442 -8.343 -0.188 1.00 96.75 80 ARG A O 1
ATOM 646 N N . GLU A 1 81 ? -5.414 -9.299 -0.256 1.00 95.94 81 GLU A N 1
ATOM 647 C CA . GLU A 1 81 ? -5.499 -9.932 1.066 1.00 95.94 81 GLU A CA 1
ATOM 648 C C . GLU A 1 81 ? -5.613 -8.901 2.200 1.00 95.94 81 GLU A C 1
ATOM 650 O O . GLU A 1 81 ? -6.278 -9.155 3.201 1.00 95.94 81 GLU A O 1
ATOM 655 N N . ALA A 1 82 ? -4.983 -7.733 2.050 1.00 96.44 82 ALA A N 1
ATOM 656 C CA . ALA A 1 82 ? -5.022 -6.660 3.040 1.00 96.44 82 ALA A CA 1
ATOM 657 C C . ALA A 1 82 ? -6.280 -5.771 2.948 1.00 96.44 82 ALA A C 1
ATOM 659 O O . ALA A 1 82 ? -6.557 -5.014 3.880 1.00 96.44 82 ALA A O 1
ATOM 660 N N . LEU A 1 83 ? -7.064 -5.860 1.867 1.00 96.06 83 LEU A N 1
ATOM 661 C CA . LEU A 1 83 ? -8.224 -4.995 1.626 1.00 96.06 83 LEU A CA 1
ATOM 662 C C . LEU A 1 83 ? -9.277 -5.035 2.751 1.00 96.06 83 LEU A C 1
ATOM 664 O O . LEU A 1 83 ? -9.704 -3.962 3.174 1.00 96.06 83 LEU A O 1
ATOM 668 N N . PRO A 1 84 ? -9.643 -6.200 3.329 1.00 97.44 84 PRO A N 1
ATOM 669 C CA . PRO A 1 84 ? -10.573 -6.233 4.459 1.00 97.44 84 PRO A CA 1
ATOM 670 C C . PRO A 1 84 ? -10.047 -5.500 5.703 1.00 97.44 84 PRO A C 1
ATOM 672 O O . PRO A 1 84 ? -10.828 -4.981 6.499 1.00 97.44 84 PRO A O 1
ATOM 675 N N . LEU A 1 85 ? -8.722 -5.445 5.887 1.00 98.00 85 LEU A N 1
ATOM 676 C CA . LEU A 1 85 ? -8.098 -4.708 6.989 1.00 98.00 85 LEU A CA 1
ATOM 677 C C . LEU A 1 85 ? -8.164 -3.201 6.737 1.00 98.00 85 LEU A C 1
ATOM 679 O O . LEU A 1 85 ? -8.500 -2.454 7.652 1.00 98.00 85 LEU A O 1
ATOM 683 N N . ALA A 1 86 ? -7.899 -2.773 5.500 1.00 97.44 86 ALA A N 1
ATOM 684 C CA . ALA A 1 86 ? -8.064 -1.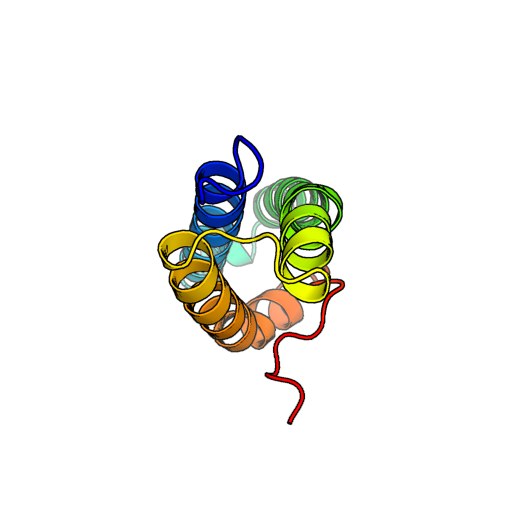382 5.089 1.00 97.44 86 ALA A CA 1
ATOM 685 C C . ALA A 1 86 ? -9.512 -0.914 5.286 1.00 97.44 86 ALA A C 1
ATOM 687 O O . ALA A 1 86 ? -9.730 0.128 5.897 1.00 97.44 86 ALA A O 1
ATOM 688 N N . ASP A 1 87 ? -10.490 -1.719 4.862 1.00 97.31 87 ASP A N 1
ATOM 689 C CA . ASP A 1 87 ? -11.913 -1.418 5.038 1.00 97.31 87 ASP A CA 1
ATOM 690 C C .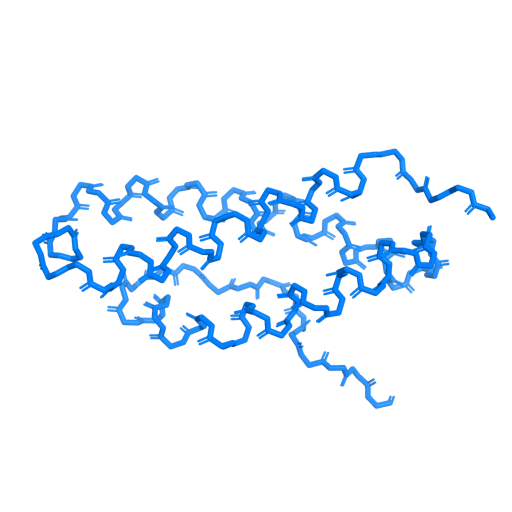 ASP A 1 87 ? -12.293 -1.301 6.523 1.00 97.31 87 ASP A C 1
ATOM 692 O O . ASP A 1 87 ? -12.959 -0.345 6.918 1.00 97.31 87 ASP A O 1
ATOM 696 N N . ARG A 1 88 ? -11.829 -2.234 7.368 1.00 97.38 88 ARG A N 1
ATOM 697 C CA . ARG A 1 88 ? -12.083 -2.209 8.820 1.00 97.38 88 ARG A CA 1
ATOM 698 C C . ARG A 1 88 ? -11.527 -0.954 9.497 1.00 97.38 88 ARG A C 1
ATOM 700 O O . ARG A 1 88 ? -12.123 -0.481 10.460 1.00 97.38 88 ARG A O 1
ATOM 707 N N . LEU A 1 89 ? -10.391 -0.449 9.021 1.00 97.38 89 LEU A N 1
ATOM 708 C CA . LEU A 1 89 ? -9.732 0.747 9.550 1.00 97.38 89 LEU A CA 1
ATOM 709 C C . LEU A 1 89 ? -10.167 2.043 8.838 1.00 97.38 89 LEU A C 1
ATOM 711 O O . LEU A 1 89 ? -9.653 3.109 9.162 1.00 97.38 89 LEU A O 1
ATOM 715 N N . GLY A 1 90 ? -11.100 1.979 7.879 1.00 97.06 90 GLY A N 1
ATOM 716 C CA . GLY A 1 90 ? -11.594 3.153 7.150 1.00 97.06 90 GLY A CA 1
ATOM 717 C C . GLY A 1 90 ? -10.580 3.774 6.181 1.00 97.06 90 GLY A C 1
ATOM 718 O O . GLY A 1 90 ? -10.650 4.968 5.893 1.00 97.06 90 GLY A O 1
ATOM 719 N N . LEU A 1 91 ? -9.620 2.990 5.687 1.00 97.94 91 LEU A N 1
ATOM 720 C CA . LEU A 1 91 ? -8.570 3.453 4.780 1.00 97.94 91 LEU A CA 1
ATOM 721 C C . LEU A 1 91 ? -9.025 3.428 3.314 1.00 97.94 91 LEU A C 1
ATOM 723 O O . LEU A 1 91 ? -9.894 2.653 2.917 1.00 97.94 91 LEU A O 1
ATOM 727 N N . GLY A 1 92 ? -8.388 4.253 2.477 1.00 95.75 92 GLY A N 1
ATOM 728 C CA . GLY A 1 92 ? -8.655 4.280 1.036 1.00 95.75 92 GLY A CA 1
ATOM 729 C C . GLY A 1 92 ? -8.353 2.944 0.344 1.00 95.75 92 GLY A C 1
ATOM 730 O O . GLY A 1 92 ? -7.442 2.217 0.734 1.00 95.75 92 GLY A O 1
ATOM 731 N N . ARG A 1 93 ? -9.088 2.618 -0.722 1.00 96.31 93 ARG A N 1
ATOM 732 C CA . ARG A 1 93 ? -8.845 1.403 -1.518 1.00 96.31 93 ARG A CA 1
ATOM 733 C C . ARG A 1 93 ? -7.837 1.658 -2.649 1.00 96.31 93 ARG A C 1
ATOM 735 O O . ARG A 1 93 ? -7.787 2.777 -3.162 1.00 96.31 93 ARG A O 1
ATOM 742 N N . PRO A 1 94 ? -7.060 0.645 -3.081 1.00 96.62 94 PRO A N 1
ATOM 743 C CA . PRO A 1 94 ? -6.205 0.753 -4.262 1.00 96.62 94 PRO A CA 1
ATOM 744 C C . PRO A 1 94 ? -6.981 1.219 -5.510 1.00 96.62 94 PRO A C 1
ATOM 746 O O . PRO A 1 94 ? -8.000 0.615 -5.839 1.00 96.62 94 PRO A O 1
ATOM 749 N N . PRO A 1 95 ? -6.513 2.253 -6.238 1.00 95.75 95 PRO A N 1
ATOM 750 C CA . PRO A 1 95 ? -7.212 2.823 -7.395 1.00 95.75 95 PRO A CA 1
ATOM 751 C C . PRO A 1 95 ? -6.913 2.066 -8.701 1.00 95.75 95 PRO A C 1
ATOM 753 O O . PRO A 1 95 ? -6.949 2.647 -9.784 1.00 95.75 95 PRO A O 1
ATOM 756 N N . VAL A 1 96 ? -6.536 0.792 -8.599 1.00 95.25 96 VAL A N 1
ATOM 757 C CA . VAL A 1 96 ? -6.143 -0.065 -9.722 1.00 95.25 96 VAL A CA 1
ATOM 758 C C . VAL A 1 96 ? -6.794 -1.435 -9.541 1.00 95.25 96 VAL A C 1
ATOM 760 O O . VAL A 1 96 ? -7.022 -1.842 -8.396 1.00 95.25 96 VAL A O 1
ATOM 763 N N . PRO A 1 97 ? -7.081 -2.173 -10.625 1.00 94.38 97 PRO A N 1
ATOM 764 C CA . PRO A 1 97 ? -7.569 -3.540 -10.506 1.00 94.38 97 PRO A CA 1
ATOM 765 C C . PRO A 1 97 ? -6.557 -4.382 -9.727 1.00 94.38 97 PRO A C 1
ATOM 767 O O . PRO A 1 97 ? -5.370 -4.371 -10.050 1.00 94.38 97 PRO A O 1
ATOM 770 N N . LEU A 1 98 ? -7.007 -5.110 -8.704 1.00 93.50 98 LEU A N 1
ATOM 771 C CA . LEU A 1 98 ? -6.157 -6.052 -7.963 1.00 93.50 98 LEU A CA 1
ATOM 772 C C . LEU A 1 98 ? -6.217 -7.462 -8.555 1.00 93.50 98 LEU A C 1
ATOM 774 O O . LEU A 1 98 ? -5.280 -8.242 -8.384 1.00 93.50 98 LEU A O 1
ATOM 778 N N . ASP A 1 99 ? -7.278 -7.757 -9.299 1.00 84.50 99 ASP A N 1
ATOM 779 C CA . ASP A 1 99 ? -7.451 -8.976 -10.081 1.00 84.50 99 ASP A CA 1
ATOM 780 C C . ASP A 1 99 ? -6.610 -8.953 -11.356 1.00 84.50 99 ASP A C 1
ATOM 782 O O . ASP A 1 99 ? -6.240 -7.889 -11.866 1.00 84.50 99 ASP A O 1
ATOM 786 N N . GLU A 1 100 ? -6.198 -10.140 -11.795 1.00 64.19 100 GLU A N 1
ATOM 787 C CA . GLU A 1 100 ? -5.673 -10.302 -13.146 1.00 64.19 100 GLU A CA 1
ATOM 788 C C . GLU A 1 100 ? -6.878 -10.147 -14.083 1.00 64.19 100 GLU A C 1
ATOM 790 O O . GLU A 1 100 ? -7.894 -10.816 -13.884 1.00 64.19 100 GLU A O 1
ATOM 795 N N . GLU A 1 101 ? -6.815 -9.209 -15.036 1.00 5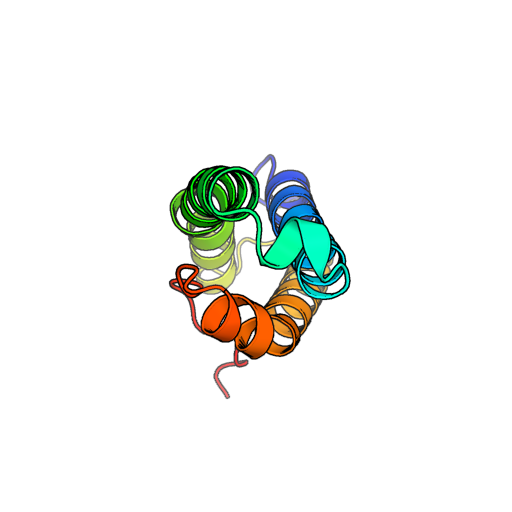3.44 101 GLU A N 1
ATOM 796 C CA . GLU A 1 101 ? -7.770 -9.242 -16.148 1.00 53.44 101 GLU A CA 1
ATOM 797 C C . GLU A 1 101 ? -7.529 -10.562 -16.911 1.00 53.44 101 GLU A C 1
ATOM 799 O O . GLU A 1 101 ? -6.361 -10.923 -17.100 1.00 53.44 101 GLU A O 1
ATOM 804 N N . PRO A 1 102 ? -8.594 -11.310 -17.259 1.00 39.97 102 PRO A N 1
ATOM 805 C CA . PRO A 1 102 ? -8.486 -12.575 -17.984 1.00 39.97 102 PRO A CA 1
ATOM 806 C C . PRO A 1 102 ? -7.867 -12.420 -19.378 1.00 39.97 102 PRO A C 1
ATOM 808 O O . PRO A 1 102 ? -8.027 -11.341 -19.993 1.00 39.97 102 PRO A O 1
#

Sequence (102 aa):
MSGPPGIARDIALVGAAARELRELAADPERSRSGEEVYDFSIRWGTLLMGRLQRVEHYHRRGELAPEDERAYRALKRELREALPLADRLGLGRPPVPLDEEP